Protein AF-A0A965R3B6-F1 (afdb_monomer)

Foldseek 3Di:
DPPDDPDDDDDDDDDDDDDQDPVVLPPDDPDPVSVVVSVVSVVVVVQVVVCVVVVHHDDPDDDDCVVVVHDPDDDD

Solvent-accessible surface area (backbone atoms only — not comparable to full-atom values): 5422 Å² total; per-residue (Å²): 132,90,75,85,72,91,67,79,82,84,87,82,89,84,86,83,79,79,86,81,89,59,72,92,58,65,94,56,78,95,41,73,66,58,52,52,55,54,48,50,56,54,52,53,56,51,47,56,55,47,24,64,76,66,74,46,84,75,70,96,64,81,90,55,54,79,83,67,79,46,69,96,60,76,96,126

Mean predicted aligned error: 7.24 Å

Radius of gyration: 18.7 Å; Cα contacts (8 Å, |Δi|>4): 23; chains: 1; bounding box: 42×34×44 Å

Structure (mmCIF, N/CA/C/O backbone):
data_AF-A0A965R3B6-F1
#
_entry.id   AF-A0A965R3B6-F1
#
loop_
_atom_site.group_PDB
_atom_site.id
_atom_site.type_symbol
_atom_site.label_atom_id
_atom_site.label_alt_id
_atom_site.label_comp_id
_atom_site.label_asym_id
_atom_site.label_entity_id
_atom_site.label_seq_id
_atom_site.pdbx_PDB_ins_code
_atom_site.Cartn_x
_atom_site.Cartn_y
_atom_site.Cartn_z
_atom_site.occupancy
_atom_site.B_iso_or_equiv
_atom_site.auth_seq_id
_atom_site.auth_comp_id
_atom_site.auth_asym_id
_atom_site.auth_atom_id
_atom_site.pdbx_PDB_model_num
ATOM 1 N N . SER A 1 1 ? 14.363 24.199 -29.964 1.00 49.75 1 SER A N 1
ATOM 2 C CA . SER A 1 1 ? 15.427 23.255 -30.366 1.00 49.75 1 SER A CA 1
ATOM 3 C C . SER A 1 1 ? 15.034 21.853 -29.921 1.00 49.75 1 SER A C 1
ATOM 5 O O . SER A 1 1 ? 14.880 21.639 -28.723 1.00 49.75 1 SER A O 1
ATOM 7 N N . LYS A 1 2 ? 14.780 20.919 -30.851 1.00 60.38 2 LYS A N 1
ATOM 8 C CA . LYS A 1 2 ? 14.581 19.497 -30.518 1.00 60.38 2 LYS A CA 1
ATOM 9 C C . LYS A 1 2 ? 15.956 18.916 -30.173 1.00 60.38 2 LYS A C 1
ATOM 11 O O . LYS A 1 2 ? 16.693 18.523 -31.071 1.00 60.38 2 LYS A O 1
ATOM 16 N N . LYS A 1 3 ? 16.327 18.927 -28.887 1.00 76.19 3 LYS A N 1
ATOM 17 C CA . LYS A 1 3 ? 17.526 18.223 -28.411 1.00 76.19 3 LYS A CA 1
ATOM 18 C C . LYS A 1 3 ? 17.369 16.738 -28.737 1.00 76.19 3 LYS A C 1
ATOM 20 O O . LYS A 1 3 ? 16.359 16.134 -28.384 1.00 76.19 3 LYS A O 1
ATOM 25 N N . ILE A 1 4 ? 18.358 16.173 -29.417 1.00 80.12 4 ILE A N 1
ATOM 26 C CA . ILE A 1 4 ? 18.431 14.738 -29.683 1.00 80.12 4 ILE A CA 1
ATOM 27 C C . ILE A 1 4 ? 18.608 14.036 -28.329 1.00 80.12 4 ILE A C 1
ATOM 29 O O . ILE A 1 4 ? 19.591 14.274 -27.630 1.00 80.12 4 ILE A O 1
ATOM 33 N N . SER A 1 5 ? 17.630 13.220 -27.929 1.00 80.50 5 SER A N 1
ATOM 34 C CA . SER A 1 5 ? 17.718 12.387 -26.724 1.00 80.50 5 SER A CA 1
ATOM 35 C C . SER A 1 5 ? 18.413 11.081 -27.082 1.00 80.50 5 SER A C 1
ATOM 37 O O . SER A 1 5 ? 17.826 10.247 -27.764 1.00 80.50 5 SER A O 1
ATOM 39 N N . MET A 1 6 ? 19.650 10.899 -26.612 1.00 87.44 6 MET A N 1
ATOM 40 C CA . MET A 1 6 ? 20.421 9.665 -26.835 1.00 87.44 6 MET A CA 1
ATOM 41 C C . MET A 1 6 ? 19.999 8.508 -25.916 1.00 87.44 6 MET A C 1
ATOM 43 O O . MET A 1 6 ? 20.490 7.395 -26.067 1.00 87.44 6 MET A O 1
ATOM 47 N N . PHE A 1 7 ? 19.092 8.750 -24.966 1.00 84.06 7 PHE A N 1
ATOM 48 C CA . PHE A 1 7 ? 18.595 7.715 -24.065 1.00 84.06 7 PHE A CA 1
ATOM 49 C C . PHE A 1 7 ? 17.305 7.085 -24.606 1.00 84.06 7 PHE A C 1
ATOM 51 O O . PHE A 1 7 ? 16.411 7.823 -25.041 1.00 84.06 7 PHE A O 1
ATOM 58 N N . PRO A 1 8 ? 17.172 5.746 -24.546 1.00 84.56 8 PRO A N 1
ATOM 59 C CA . PRO A 1 8 ? 15.937 5.064 -24.907 1.00 84.56 8 PRO A CA 1
ATOM 60 C C . PRO A 1 8 ? 14.789 5.477 -23.979 1.00 84.56 8 PRO A C 1
ATOM 62 O O . PRO A 1 8 ? 14.992 5.938 -22.849 1.00 84.56 8 PRO A O 1
ATOM 65 N N . ARG A 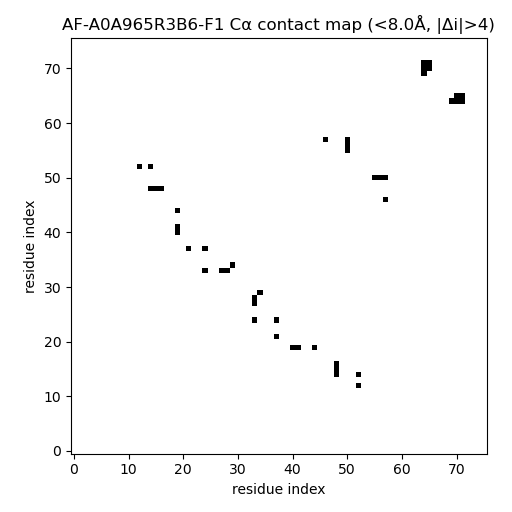1 9 ? 13.554 5.295 -24.460 1.00 89.25 9 ARG A N 1
ATOM 66 C CA . ARG A 1 9 ? 12.349 5.522 -23.653 1.00 89.25 9 ARG A CA 1
ATOM 67 C C . ARG A 1 9 ? 12.395 4.622 -22.418 1.00 89.25 9 ARG A C 1
ATOM 69 O O . ARG A 1 9 ? 12.820 3.473 -22.496 1.00 89.25 9 ARG A O 1
ATOM 76 N N . LYS A 1 10 ? 11.948 5.149 -21.280 1.00 88.12 10 LYS A N 1
ATOM 77 C CA . LYS A 1 10 ? 11.843 4.365 -20.046 1.00 88.12 10 LYS A CA 1
ATOM 78 C C . LYS A 1 10 ? 10.825 3.241 -20.249 1.00 88.12 10 LYS A C 1
ATOM 80 O O . LYS A 1 10 ? 9.735 3.495 -20.759 1.00 88.12 10 LYS A O 1
ATOM 85 N N . HIS A 1 11 ? 11.195 2.025 -19.863 1.00 90.06 11 HIS A N 1
ATOM 86 C CA . HIS A 1 11 ? 10.270 0.900 -19.813 1.00 90.06 11 HIS A CA 1
ATOM 87 C C . HIS A 1 11 ? 9.419 1.018 -18.546 1.00 90.06 11 HIS A C 1
ATOM 89 O O . HIS A 1 11 ? 9.959 1.260 -17.467 1.00 90.06 11 HIS A O 1
ATOM 95 N N . ILE A 1 12 ? 8.102 0.887 -18.685 1.00 92.44 12 ILE A N 1
ATOM 96 C CA . ILE A 1 12 ? 7.148 0.976 -17.578 1.00 92.44 12 ILE A CA 1
ATOM 97 C C . ILE A 1 12 ? 6.338 -0.314 -17.580 1.00 92.44 12 ILE A C 1
ATOM 99 O O . ILE A 1 12 ? 5.689 -0.629 -18.575 1.00 92.44 12 ILE A O 1
ATOM 103 N N . THR A 1 13 ? 6.370 -1.033 -16.463 1.00 93.81 13 THR A N 1
ATOM 104 C CA . THR A 1 13 ? 5.553 -2.227 -16.241 1.00 93.81 13 THR A CA 1
ATOM 105 C C . THR A 1 13 ? 4.382 -1.852 -15.345 1.00 93.81 13 THR A C 1
ATOM 107 O O . THR A 1 13 ? 4.570 -1.183 -14.330 1.00 93.81 13 THR A O 1
ATOM 110 N N . ILE A 1 14 ? 3.175 -2.270 -15.719 1.00 94.69 14 ILE A N 1
ATOM 111 C CA . ILE A 1 14 ? 1.949 -2.010 -14.962 1.00 94.69 14 ILE A CA 1
ATOM 112 C C . ILE A 1 14 ? 1.267 -3.350 -14.717 1.00 94.69 14 ILE A C 1
ATOM 114 O O . ILE A 1 14 ? 1.103 -4.137 -15.648 1.00 94.69 14 ILE A O 1
ATOM 118 N N . LYS A 1 15 ? 0.854 -3.590 -13.473 1.00 95.06 15 LYS A N 1
ATOM 119 C CA . LYS A 1 15 ? 0.040 -4.738 -13.082 1.00 95.06 15 LYS A CA 1
ATOM 120 C C . LYS A 1 15 ? -1.183 -4.237 -12.322 1.00 95.06 15 LYS A C 1
ATOM 122 O O . LYS A 1 15 ? -1.061 -3.360 -11.472 1.00 95.06 15 LYS A O 1
ATOM 127 N N . VAL A 1 16 ? -2.346 -4.794 -12.642 1.00 95.31 16 VAL A N 1
ATOM 128 C CA . VAL A 1 16 ? -3.614 -4.515 -11.961 1.00 95.31 16 VAL A CA 1
ATOM 129 C C . VAL A 1 16 ? -4.098 -5.829 -11.366 1.00 95.31 16 VAL A C 1
ATOM 131 O O . VAL A 1 16 ? -4.171 -6.826 -12.081 1.00 95.31 16 VAL A O 1
ATOM 134 N N . GLY A 1 17 ? -4.333 -5.835 -10.057 1.00 94.00 17 GLY A N 1
ATOM 135 C CA . GLY A 1 17 ? -4.808 -7.007 -9.330 1.00 94.00 17 GLY A CA 1
ATOM 136 C C . GLY A 1 17 ? -6.326 -7.123 -9.303 1.00 94.00 17 GLY A C 1
ATOM 137 O O . GLY A 1 17 ? -7.048 -6.250 -9.794 1.00 94.00 17 GLY A O 1
ATOM 138 N N . ASP A 1 18 ? -6.783 -8.199 -8.674 1.00 95.44 18 ASP A N 1
ATOM 139 C CA . ASP A 1 18 ? -8.190 -8.405 -8.358 1.00 95.44 18 ASP A CA 1
ATOM 140 C C . ASP A 1 18 ? -8.703 -7.357 -7.350 1.00 95.44 18 ASP A C 1
ATOM 142 O O . ASP A 1 18 ? -7.916 -6.714 -6.643 1.00 95.44 18 ASP A O 1
ATOM 146 N N . PRO A 1 19 ? -10.031 -7.160 -7.253 1.00 95.75 19 PRO A N 1
ATOM 147 C CA . PRO A 1 19 ? -10.612 -6.268 -6.260 1.00 95.75 19 PRO A CA 1
ATOM 148 C C . PRO A 1 19 ? -10.253 -6.684 -4.828 1.00 95.75 19 PRO A C 1
ATOM 150 O O . PRO A 1 19 ? -10.444 -7.834 -4.436 1.00 95.75 19 PRO A O 1
ATOM 153 N N . VAL A 1 20 ? -9.804 -5.723 -4.018 1.00 95.69 20 VAL A N 1
ATOM 154 C CA . VAL A 1 20 ? -9.541 -5.945 -2.590 1.00 95.69 20 VAL A CA 1
ATOM 155 C C . VAL A 1 20 ? -10.864 -6.106 -1.839 1.00 95.69 20 VAL A C 1
ATOM 157 O O . VAL A 1 20 ? -11.738 -5.237 -1.914 1.00 95.69 20 VAL A O 1
ATOM 160 N N . ASP A 1 21 ? -11.009 -7.190 -1.074 1.00 95.06 21 ASP A N 1
ATOM 161 C CA . ASP A 1 21 ? -12.195 -7.399 -0.245 1.00 95.06 21 ASP A CA 1
ATOM 162 C C . ASP A 1 21 ? -12.161 -6.529 1.023 1.00 95.06 21 ASP A C 1
ATOM 164 O O . ASP A 1 21 ? -11.388 -6.745 1.958 1.00 95.06 21 ASP A O 1
ATOM 168 N N . LEU A 1 22 ? -13.055 -5.542 1.063 1.00 94.31 22 LEU A N 1
ATOM 169 C CA . LEU A 1 22 ? -13.263 -4.641 2.199 1.00 94.31 22 LEU A CA 1
ATOM 170 C C . LEU A 1 22 ? -14.62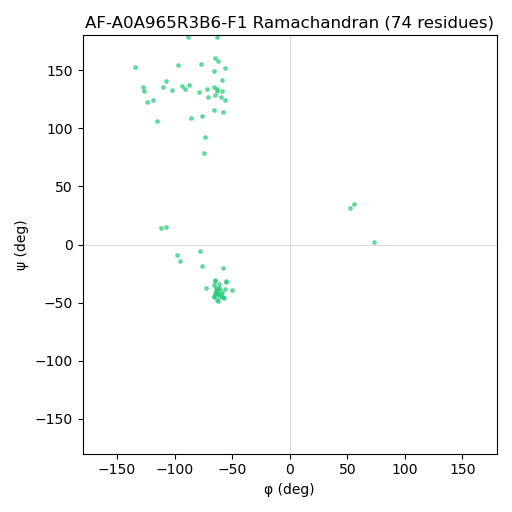1 -4.859 2.880 1.00 94.31 22 LEU A C 1
ATOM 172 O O . LEU A 1 22 ? -15.062 -4.023 3.674 1.00 94.31 22 LEU A O 1
ATOM 176 N N . SER A 1 23 ? -15.302 -5.968 2.583 1.00 94.12 23 SER A N 1
ATOM 177 C CA . SER A 1 23 ? -16.622 -6.303 3.129 1.00 94.12 23 SER A CA 1
ATOM 178 C C . SER A 1 23 ? -16.682 -6.182 4.656 1.00 94.12 23 SER A C 1
ATOM 180 O O . SER A 1 23 ? -17.644 -5.620 5.180 1.00 94.12 23 SER A O 1
ATOM 182 N N . LYS A 1 24 ? -15.613 -6.585 5.362 1.00 91.88 24 LYS A N 1
ATOM 183 C CA . LYS A 1 24 ? -15.494 -6.525 6.832 1.00 91.88 24 LYS A CA 1
ATOM 184 C C . LYS A 1 24 ? -15.652 -5.125 7.442 1.00 91.88 24 LYS A C 1
ATOM 186 O O . LYS A 1 24 ? -15.925 -5.017 8.637 1.00 91.88 24 LYS A O 1
ATOM 191 N N . PHE A 1 25 ? -15.463 -4.066 6.652 1.00 92.44 25 PHE A N 1
ATOM 192 C CA . PHE A 1 25 ? -15.581 -2.676 7.100 1.00 92.44 25 PHE A CA 1
ATOM 193 C C . PHE A 1 25 ? -16.941 -2.044 6.777 1.00 92.44 25 PHE A C 1
ATOM 195 O O . PHE A 1 25 ? -17.235 -0.952 7.263 1.00 92.44 25 PHE A O 1
ATOM 202 N N . ARG A 1 26 ? -17.795 -2.703 5.981 1.00 90.69 26 ARG A N 1
ATOM 203 C CA . ARG A 1 26 ? -19.115 -2.161 5.629 1.00 90.69 26 ARG A CA 1
ATOM 204 C C . ARG A 1 26 ? -20.012 -2.071 6.862 1.00 90.69 26 ARG A C 1
ATOM 206 O O . ARG A 1 26 ? -20.088 -3.004 7.653 1.00 90.69 26 ARG A O 1
ATOM 213 N N . GLY A 1 27 ? -20.705 -0.941 7.008 1.00 89.25 27 GLY A N 1
ATOM 214 C CA . GLY A 1 27 ? -21.638 -0.702 8.115 1.00 89.25 27 GLY A CA 1
ATOM 215 C C . GLY A 1 27 ? -20.978 -0.442 9.474 1.00 89.25 27 GLY A C 1
ATOM 216 O O . GLY A 1 27 ? -21.693 -0.253 10.454 1.00 89.25 27 GLY A O 1
ATOM 217 N N . ARG A 1 28 ? -19.640 -0.410 9.551 1.00 88.19 28 ARG A N 1
ATOM 218 C CA . ARG A 1 28 ? -18.927 0.057 10.745 1.00 88.19 28 ARG A CA 1
ATOM 219 C C . ARG A 1 28 ? -18.942 1.581 10.819 1.00 88.19 28 ARG A C 1
ATOM 221 O O . ARG A 1 28 ? -19.031 2.265 9.801 1.00 88.19 28 ARG A O 1
ATOM 228 N N . GLU A 1 29 ? -18.801 2.103 12.031 1.00 89.06 29 GLU A N 1
ATOM 229 C CA . GLU A 1 29 ? -18.597 3.531 12.252 1.00 89.06 29 GLU A CA 1
ATOM 230 C C . GLU A 1 29 ? -17.273 3.992 11.617 1.00 89.06 29 GLU A C 1
ATOM 232 O O . GLU A 1 29 ? -16.231 3.342 11.763 1.00 89.06 29 GLU A O 1
ATOM 237 N N . LEU A 1 30 ? -17.320 5.119 10.902 1.00 90.06 30 LEU A N 1
ATOM 238 C CA . LEU A 1 30 ? -16.172 5.719 10.221 1.00 90.06 30 LEU A CA 1
ATOM 239 C C . LEU A 1 30 ? -15.240 6.396 11.230 1.00 90.06 30 LEU A C 1
ATOM 241 O O . LEU A 1 30 ? -15.230 7.612 11.395 1.00 90.06 30 LEU A O 1
ATOM 245 N N . THR A 1 31 ? -14.441 5.580 11.907 1.00 94.00 31 THR A N 1
ATOM 246 C CA . THR A 1 31 ? -13.397 6.031 12.829 1.00 94.00 31 THR A CA 1
ATOM 247 C C . THR A 1 31 ? -12.035 6.066 12.135 1.00 94.00 31 THR A C 1
ATOM 249 O O . THR A 1 31 ? -11.781 5.312 11.192 1.00 94.00 31 THR A O 1
ATOM 252 N N . SER A 1 32 ? -11.117 6.904 12.627 1.00 92.75 32 SER A N 1
ATOM 253 C CA . SER A 1 32 ? -9.735 6.963 12.122 1.00 92.75 32 SER A CA 1
ATOM 254 C C . SER A 1 32 ? -9.039 5.600 12.182 1.00 92.75 32 SER A C 1
ATOM 256 O O . SER A 1 32 ? -8.340 5.213 11.248 1.00 92.75 32 SER A O 1
ATOM 258 N N . LYS A 1 33 ? -9.293 4.835 13.249 1.00 92.19 33 LYS A N 1
ATOM 259 C CA . LYS A 1 33 ? -8.780 3.475 13.421 1.00 92.19 33 LYS A CA 1
ATOM 260 C C . LYS A 1 33 ? -9.296 2.526 12.337 1.00 92.19 33 LYS A C 1
ATOM 262 O O . LYS A 1 33 ? -8.496 1.835 11.715 1.00 92.19 33 LYS A O 1
ATOM 267 N N . ALA A 1 34 ? -10.605 2.521 12.073 1.00 93.06 34 ALA A N 1
ATOM 268 C CA . ALA A 1 34 ? -11.186 1.671 11.032 1.00 93.06 34 ALA A CA 1
ATOM 269 C C . ALA A 1 34 ? -10.637 2.014 9.636 1.00 93.06 34 ALA A C 1
ATOM 271 O O . ALA A 1 34 ? -10.383 1.116 8.833 1.00 93.06 34 ALA A O 1
ATOM 272 N N . LEU A 1 35 ? -10.402 3.301 9.363 1.00 93.75 35 LEU A N 1
ATOM 273 C CA . LEU A 1 35 ? -9.796 3.752 8.111 1.00 93.75 35 LEU A CA 1
ATOM 274 C C . LEU A 1 35 ? -8.339 3.282 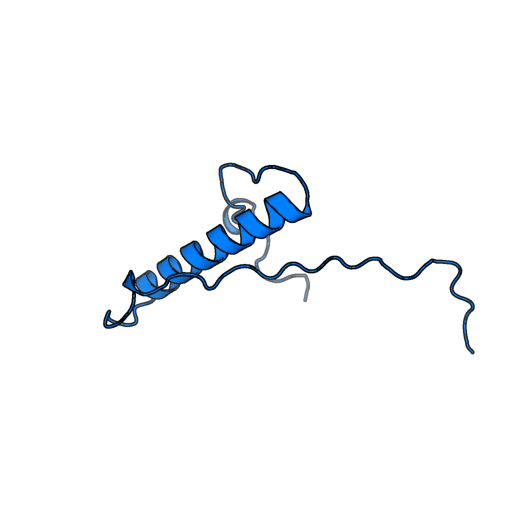7.971 1.00 93.75 35 LEU A C 1
ATOM 276 O O . LEU A 1 35 ? -7.952 2.790 6.909 1.00 93.75 35 LEU A O 1
ATOM 280 N N . ALA A 1 36 ? -7.542 3.399 9.035 1.00 92.69 36 ALA A N 1
ATOM 281 C CA . ALA A 1 36 ? -6.156 2.933 9.049 1.00 92.69 36 ALA A CA 1
ATOM 282 C C . ALA A 1 36 ? -6.064 1.412 8.836 1.00 92.69 36 ALA A C 1
ATOM 284 O O . ALA A 1 36 ? -5.266 0.946 8.024 1.00 92.69 36 ALA A O 1
ATOM 285 N N . GLU A 1 37 ? -6.935 0.638 9.489 1.00 93.44 37 GLU A N 1
ATOM 286 C CA . GLU A 1 37 ? -7.026 -0.815 9.296 1.00 93.44 37 GLU A CA 1
ATOM 287 C C . GLU A 1 37 ? -7.391 -1.183 7.850 1.00 93.44 37 GLU A C 1
ATOM 289 O O . GLU A 1 37 ? -6.774 -2.075 7.268 1.00 93.44 37 GLU A O 1
ATOM 294 N N . ALA A 1 38 ? -8.365 -0.495 7.245 1.00 94.50 38 ALA A N 1
ATOM 295 C CA . ALA A 1 38 ? -8.737 -0.720 5.848 1.00 94.50 38 ALA A CA 1
ATOM 296 C C . ALA A 1 38 ? -7.592 -0.377 4.889 1.00 94.50 38 ALA A C 1
ATOM 298 O O . ALA A 1 38 ? -7.331 -1.115 3.940 1.00 94.5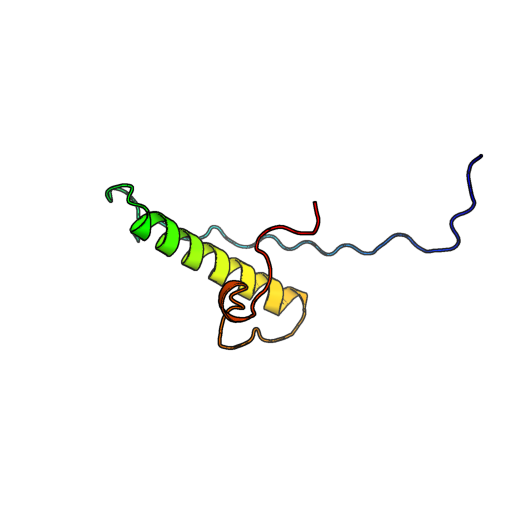0 38 ALA A O 1
ATOM 299 N N . THR A 1 39 ? -6.869 0.704 5.179 1.00 93.31 39 THR A N 1
ATOM 300 C CA . THR A 1 39 ? -5.699 1.125 4.401 1.00 93.31 39 THR A CA 1
ATOM 301 C C . THR A 1 39 ? -4.590 0.078 4.466 1.00 93.31 39 THR A C 1
ATOM 303 O O . THR A 1 39 ? -3.997 -0.235 3.437 1.00 93.31 39 THR A O 1
ATOM 306 N N . SER A 1 40 ? -4.353 -0.525 5.638 1.00 93.75 40 SER A N 1
ATOM 307 C CA . SER A 1 40 ? -3.372 -1.607 5.777 1.00 93.75 40 SER A CA 1
ATOM 308 C C . SER A 1 40 ? -3.691 -2.783 4.855 1.00 93.75 40 SER A C 1
ATOM 310 O O . SER A 1 40 ? -2.802 -3.235 4.145 1.00 93.75 40 SER A O 1
ATOM 312 N N . VAL A 1 41 ? -4.958 -3.213 4.792 1.00 95.62 41 VAL A N 1
ATOM 313 C CA . VAL A 1 41 ? -5.388 -4.321 3.915 1.00 95.62 41 VAL A CA 1
ATOM 314 C C . VAL A 1 41 ? -5.102 -4.014 2.444 1.00 95.62 41 VAL A C 1
ATOM 316 O O . VAL A 1 41 ? -4.621 -4.870 1.707 1.00 95.62 41 VAL A O 1
ATOM 319 N N . VAL A 1 42 ? -5.376 -2.783 2.009 1.00 95.62 42 VAL A N 1
ATOM 320 C CA . VAL A 1 42 ? -5.085 -2.359 0.632 1.00 95.62 42 VAL A CA 1
ATOM 321 C C . VAL A 1 42 ? -3.577 -2.352 0.369 1.00 95.62 42 VAL A C 1
ATOM 323 O O . VAL A 1 42 ? -3.137 -2.809 -0.683 1.00 95.62 42 VAL A O 1
ATOM 326 N N . MET A 1 43 ? -2.776 -1.866 1.319 1.00 95.50 43 MET A N 1
ATOM 327 C CA . MET A 1 43 ? -1.318 -1.845 1.189 1.00 95.50 43 MET A CA 1
ATOM 328 C C . MET A 1 43 ? -0.710 -3.249 1.155 1.00 95.50 43 MET A C 1
ATOM 330 O O . MET A 1 43 ? 0.264 -3.448 0.434 1.00 95.50 43 MET A O 1
ATOM 334 N N . ASP A 1 44 ? -1.274 -4.215 1.882 1.00 94.88 44 ASP A N 1
ATOM 335 C CA . ASP A 1 44 ? -0.844 -5.618 1.829 1.00 94.88 44 ASP A CA 1
ATOM 336 C C . ASP A 1 44 ? -1.066 -6.196 0.418 1.00 94.88 44 ASP A C 1
ATOM 338 O O . ASP A 1 44 ? -0.130 -6.716 -0.191 1.00 94.88 44 ASP A O 1
ATOM 342 N N . ALA A 1 45 ? -2.250 -5.980 -0.167 1.00 95.94 45 ALA A N 1
ATOM 343 C CA . ALA A 1 45 ? -2.554 -6.408 -1.537 1.00 95.9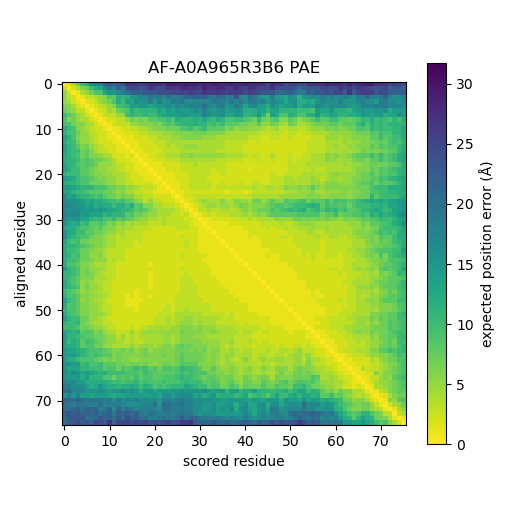4 45 ALA A CA 1
ATOM 344 C C . ALA A 1 45 ? -1.644 -5.738 -2.588 1.00 95.94 45 ALA A C 1
ATOM 346 O O . ALA A 1 45 ? -1.204 -6.373 -3.546 1.00 95.94 45 ALA A O 1
ATOM 347 N N . ILE A 1 46 ? -1.315 -4.452 -2.413 1.00 95.38 46 ILE A N 1
ATOM 348 C CA . ILE A 1 46 ? -0.356 -3.757 -3.287 1.00 95.38 46 ILE A CA 1
ATOM 349 C C . ILE A 1 46 ? 1.043 -4.372 -3.160 1.00 95.38 46 ILE A C 1
ATOM 351 O O . ILE A 1 46 ? 1.723 -4.547 -4.173 1.00 95.38 46 ILE A O 1
ATOM 355 N N . THR A 1 47 ? 1.480 -4.702 -1.943 1.00 95.38 47 THR A N 1
ATOM 356 C CA . THR A 1 47 ? 2.776 -5.346 -1.710 1.00 95.38 47 THR A CA 1
ATOM 357 C C . THR A 1 47 ? 2.871 -6.673 -2.460 1.00 95.38 47 THR A C 1
ATOM 359 O O . THR A 1 47 ? 3.855 -6.876 -3.165 1.00 95.38 47 THR A O 1
ATOM 362 N N . GLU A 1 48 ? 1.841 -7.519 -2.414 1.00 95.25 48 GLU A N 1
ATOM 363 C CA . GLU A 1 48 ? 1.806 -8.786 -3.165 1.00 95.25 48 GLU A CA 1
ATOM 364 C C . GLU A 1 48 ? 1.950 -8.577 -4.682 1.00 95.25 48 GLU A C 1
ATOM 366 O O . GLU A 1 48 ? 2.693 -9.296 -5.357 1.00 95.25 48 GLU A O 1
ATOM 371 N N . LEU A 1 49 ? 1.292 -7.553 -5.239 1.00 96.31 49 LEU A N 1
ATOM 372 C CA . LEU A 1 49 ? 1.436 -7.211 -6.658 1.00 96.31 49 LEU A CA 1
ATOM 373 C C . LEU A 1 49 ? 2.860 -6.764 -7.005 1.00 96.31 49 LEU A C 1
ATOM 375 O O . LEU A 1 49 ? 3.349 -7.079 -8.093 1.00 96.31 49 LEU A O 1
ATOM 379 N N . LEU A 1 50 ? 3.516 -6.033 -6.103 1.00 95.62 50 LEU A N 1
ATOM 380 C CA . LEU A 1 50 ? 4.894 -5.584 -6.284 1.00 95.62 50 LEU A CA 1
ATOM 381 C C . LEU A 1 50 ? 5.902 -6.721 -6.142 1.00 95.62 50 LEU A C 1
ATOM 383 O O . LEU A 1 50 ? 6.876 -6.723 -6.893 1.00 95.62 50 LEU A O 1
ATOM 387 N N . GLU A 1 51 ? 5.681 -7.669 -5.229 1.00 96.44 51 GLU A N 1
ATOM 388 C CA . GLU A 1 51 ? 6.524 -8.863 -5.104 1.00 96.44 51 GLU A CA 1
ATOM 389 C C . GLU A 1 51 ? 6.564 -9.641 -6.416 1.00 96.44 51 GLU A C 1
ATOM 391 O O . GLU A 1 51 ? 7.638 -9.998 -6.898 1.00 96.44 51 GLU A O 1
ATOM 396 N N . ASP A 1 52 ? 5.399 -9.845 -7.035 1.00 95.50 52 ASP A N 1
ATOM 397 C CA . ASP A 1 52 ? 5.324 -10.526 -8.325 1.00 95.50 52 ASP A CA 1
ATOM 398 C C . ASP A 1 52 ? 5.990 -9.714 -9.441 1.00 95.50 52 ASP A C 1
ATOM 400 O O . ASP A 1 52 ? 6.783 -10.253 -10.207 1.00 95.50 52 ASP A O 1
ATOM 404 N N . LEU A 1 53 ? 5.733 -8.402 -9.507 1.00 95.19 53 LEU A N 1
ATOM 405 C CA . LEU A 1 53 ? 6.302 -7.539 -10.548 1.00 95.19 53 LEU A CA 1
ATOM 406 C C . LEU A 1 53 ? 7.832 -7.422 -10.448 1.00 95.19 53 LEU A C 1
ATOM 408 O O . LEU A 1 53 ? 8.497 -7.224 -11.465 1.00 95.19 53 LEU A O 1
ATOM 412 N N . ARG A 1 54 ? 8.387 -7.514 -9.233 1.00 95.31 54 ARG A N 1
ATOM 413 C CA . ARG A 1 54 ? 9.832 -7.426 -8.965 1.00 95.31 54 ARG A CA 1
ATOM 414 C C . ARG A 1 54 ? 10.521 -8.785 -8.885 1.00 95.31 54 ARG A C 1
ATOM 416 O O . ARG A 1 54 ? 11.744 -8.819 -8.939 1.00 95.31 54 ARG A O 1
ATOM 423 N N . HIS A 1 55 ? 9.760 -9.871 -8.771 1.00 96.19 55 HIS A N 1
ATOM 424 C CA . HIS A 1 55 ? 10.265 -11.216 -8.485 1.00 96.19 55 HIS A CA 1
ATOM 425 C C . HIS A 1 55 ? 11.098 -11.287 -7.192 1.00 96.19 55 HIS A C 1
ATOM 427 O O . HIS A 1 55 ? 12.060 -12.046 -7.092 1.00 96.19 55 HIS A O 1
ATOM 433 N N . GLU A 1 56 ? 10.712 -10.497 -6.190 1.00 95.50 56 GLU A N 1
ATOM 434 C CA . GLU A 1 56 ? 11.392 -10.382 -4.898 1.00 95.50 56 GLU A CA 1
ATOM 435 C C . GLU A 1 56 ? 10.372 -10.436 -3.762 1.00 95.50 56 GLU A C 1
ATOM 437 O O . GLU A 1 56 ? 9.217 -10.053 -3.936 1.00 95.50 56 GLU A O 1
ATOM 442 N N . LYS A 1 57 ? 10.797 -10.896 -2.582 1.00 95.12 57 LYS A N 1
ATOM 443 C CA . LYS A 1 57 ? 9.952 -10.888 -1.384 1.00 95.12 57 LYS A CA 1
ATOM 444 C C . LYS A 1 57 ? 10.071 -9.576 -0.631 1.00 95.12 57 LYS A C 1
ATOM 446 O O . LYS A 1 57 ? 11.169 -9.045 -0.461 1.00 95.12 57 LYS A O 1
ATOM 451 N N . ALA A 1 58 ? 8.932 -9.061 -0.186 1.00 94.19 58 ALA A N 1
ATOM 452 C CA . ALA A 1 58 ? 8.882 -7.883 0.646 1.00 94.19 58 ALA A CA 1
ATOM 453 C C . ALA A 1 58 ? 9.531 -8.179 2.009 1.00 94.19 58 ALA A C 1
ATOM 455 O O . ALA A 1 58 ? 9.484 -9.315 2.494 1.00 94.19 58 ALA A O 1
ATOM 456 N N . PRO A 1 59 ? 10.138 -7.166 2.647 1.00 93.12 59 PRO A N 1
ATOM 457 C CA . PRO A 1 59 ? 10.581 -7.282 4.028 1.00 93.12 59 PRO A CA 1
ATOM 458 C C . PRO A 1 59 ? 9.423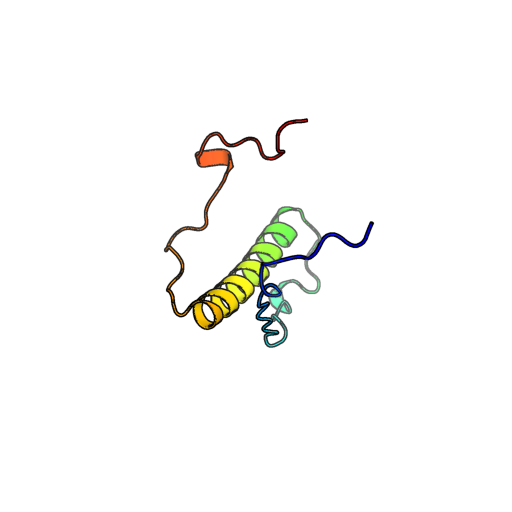 -7.663 4.957 1.00 93.12 59 PRO A C 1
ATOM 460 O O . PRO A 1 59 ? 8.272 -7.311 4.701 1.00 93.12 59 PRO A O 1
ATOM 463 N N . ALA A 1 60 ? 9.743 -8.343 6.060 1.00 90.69 60 ALA A N 1
ATOM 464 C CA . ALA A 1 60 ? 8.746 -8.770 7.044 1.00 90.69 60 ALA A CA 1
ATOM 465 C C . ALA A 1 60 ? 8.005 -7.587 7.690 1.00 90.69 60 ALA A C 1
ATOM 467 O O . ALA A 1 60 ? 6.822 -7.687 8.001 1.00 90.69 60 ALA A O 1
ATOM 468 N N . GLU A 1 61 ? 8.701 -6.466 7.870 1.00 89.69 61 GLU A N 1
ATOM 469 C CA . GLU A 1 61 ? 8.149 -5.247 8.446 1.00 89.69 61 GLU A CA 1
ATOM 470 C C . GLU A 1 61 ? 8.031 -4.164 7.376 1.00 89.69 61 GLU A C 1
ATOM 472 O O . GLU A 1 61 ? 8.936 -3.939 6.564 1.00 89.69 61 GLU A O 1
ATOM 477 N N . ARG A 1 62 ? 6.888 -3.476 7.373 1.00 85.38 62 ARG A N 1
ATOM 478 C CA . ARG A 1 62 ? 6.663 -2.337 6.487 1.00 85.38 62 ARG A CA 1
ATOM 479 C C . ARG A 1 62 ? 7.497 -1.156 6.972 1.00 85.38 62 ARG A C 1
ATOM 481 O O . ARG A 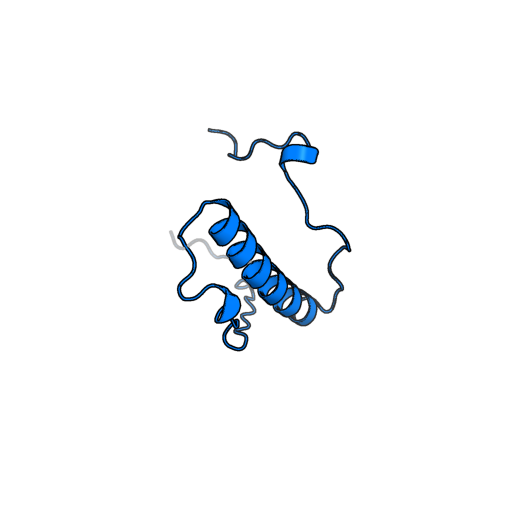1 62 ? 7.464 -0.811 8.145 1.00 85.38 62 ARG A O 1
ATOM 488 N N . TRP A 1 63 ? 8.180 -0.498 6.040 1.00 86.62 63 TRP A N 1
ATOM 489 C CA . TRP A 1 63 ? 8.949 0.711 6.323 1.00 86.62 63 TRP A CA 1
ATOM 490 C C . TRP A 1 63 ? 8.080 1.809 6.959 1.00 86.62 63 TRP A C 1
ATOM 492 O O . TRP A 1 63 ? 7.084 2.225 6.359 1.00 86.62 63 TRP A O 1
ATOM 502 N N . ASN A 1 64 ? 8.488 2.310 8.129 1.00 83.88 64 ASN A N 1
ATOM 503 C CA . ASN A 1 64 ? 7.833 3.411 8.835 1.00 83.88 64 ASN A CA 1
ATOM 504 C C . ASN A 1 64 ? 8.763 4.641 8.912 1.00 83.88 64 ASN A C 1
ATOM 506 O O . ASN A 1 64 ? 9.696 4.655 9.715 1.00 83.88 64 ASN A O 1
ATOM 510 N N . PRO A 1 65 ? 8.522 5.711 8.130 1.00 82.94 65 PRO A N 1
ATOM 511 C CA . PRO A 1 65 ? 9.384 6.898 8.117 1.00 82.94 65 PRO A CA 1
ATOM 512 C C . PRO A 1 65 ? 9.603 7.551 9.491 1.00 82.94 65 PRO A C 1
ATOM 514 O O . PRO A 1 65 ? 10.694 8.069 9.749 1.00 82.94 65 PRO A O 1
ATOM 517 N N . ALA A 1 66 ? 8.603 7.490 10.380 1.00 80.62 66 ALA A N 1
ATOM 518 C CA . ALA A 1 66 ? 8.676 8.068 11.721 1.00 80.62 66 ALA A CA 1
ATOM 519 C C . ALA A 1 66 ? 9.734 7.381 12.603 1.00 80.62 66 ALA A C 1
ATOM 521 O O . ALA A 1 66 ? 10.373 8.036 13.423 1.00 80.62 66 ALA A O 1
ATOM 522 N N . GLU A 1 67 ? 9.973 6.084 12.397 1.00 85.50 67 GLU A N 1
ATOM 523 C CA . GLU A 1 67 ? 10.996 5.314 13.121 1.00 85.50 67 GLU A CA 1
ATOM 524 C C . GLU A 1 67 ? 12.415 5.603 12.610 1.00 85.50 67 GLU A C 1
ATOM 526 O O . GLU A 1 67 ? 13.400 5.371 13.309 1.00 85.50 67 GLU A O 1
ATOM 531 N N . HIS A 1 68 ? 12.534 6.168 11.406 1.00 83.12 68 HIS A N 1
ATOM 532 C CA . HIS A 1 68 ? 13.810 6.411 10.735 1.00 83.12 68 HIS A CA 1
ATOM 533 C C . HIS A 1 68 ? 14.222 7.893 10.703 1.00 83.12 68 HIS A C 1
ATOM 535 O O . HIS A 1 68 ? 15.133 8.253 9.956 1.00 83.12 68 HIS A O 1
ATOM 541 N N . ASN A 1 69 ? 13.588 8.751 11.519 1.00 82.12 69 ASN A N 1
ATOM 542 C CA . ASN A 1 69 ? 13.834 10.204 11.586 1.00 82.12 69 ASN A CA 1
ATOM 543 C C . ASN A 1 69 ? 13.762 10.903 10.214 1.00 82.12 69 ASN A C 1
ATOM 545 O O . ASN A 1 69 ? 14.472 11.881 9.961 1.00 82.12 69 ASN A O 1
ATOM 549 N N . GLN A 1 70 ? 12.926 10.393 9.308 1.00 79.88 70 GLN A N 1
ATOM 550 C CA . GLN A 1 70 ? 12.701 11.009 8.005 1.00 79.88 70 GLN A CA 1
ATOM 551 C C . GLN A 1 70 ? 11.533 11.984 8.105 1.00 79.88 70 GLN A C 1
ATOM 553 O O . GLN A 1 70 ? 10.492 11.662 8.676 1.00 79.88 70 GLN A O 1
ATOM 558 N N . SER A 1 71 ? 11.698 13.184 7.548 1.00 74.06 71 SER A N 1
ATOM 559 C CA . SER A 1 71 ? 10.595 14.131 7.450 1.00 74.06 71 SER A CA 1
ATOM 560 C C . SER A 1 71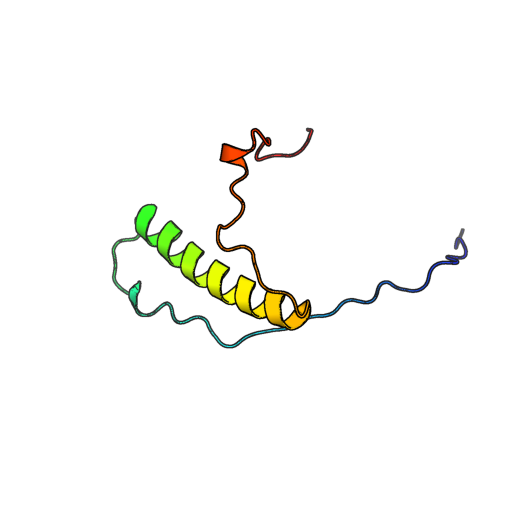 ? 9.523 13.565 6.515 1.00 74.06 71 SER A C 1
ATOM 562 O O . SER A 1 71 ? 9.822 13.163 5.392 1.00 74.06 71 SER A O 1
ATOM 564 N N . GLU A 1 72 ? 8.271 13.543 6.980 1.00 68.31 72 GLU A N 1
ATOM 565 C CA . GLU A 1 72 ? 7.106 13.074 6.205 1.00 68.31 72 GLU A CA 1
ATOM 566 C C . GLU A 1 72 ? 6.963 13.827 4.873 1.00 68.31 72 GLU A C 1
ATOM 568 O O . GLU A 1 72 ? 6.537 13.283 3.856 1.00 68.31 72 GLU A O 1
ATOM 573 N N . THR A 1 73 ? 7.380 15.090 4.875 1.00 68.88 73 THR A N 1
ATOM 574 C CA . THR A 1 73 ? 7.465 15.958 3.709 1.00 68.88 73 THR A CA 1
ATOM 575 C C . THR A 1 73 ? 8.920 16.174 3.301 1.00 68.88 73 THR A C 1
ATOM 577 O O . THR A 1 73 ? 9.794 16.347 4.153 1.00 68.88 73 THR A O 1
ATOM 580 N N . GLY A 1 74 ? 9.192 16.195 1.993 1.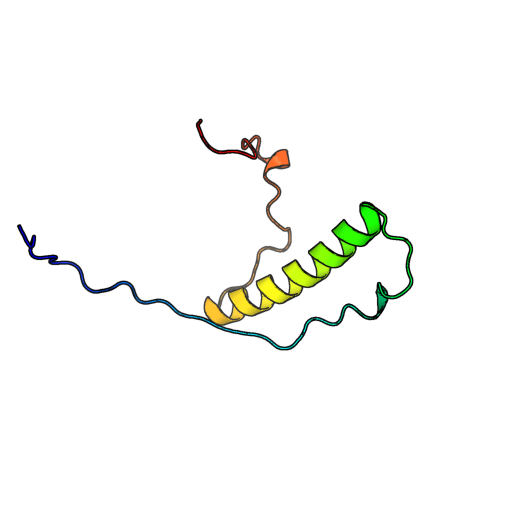00 70.06 74 GLY A N 1
ATOM 581 C CA . GLY A 1 74 ? 10.512 16.545 1.456 1.00 70.06 74 GLY A CA 1
ATOM 582 C C . GLY A 1 74 ? 10.926 17.992 1.767 1.00 70.06 74 GLY A C 1
ATOM 583 O O . GLY A 1 74 ? 10.171 18.747 2.375 1.00 70.06 74 GLY A O 1
ATOM 584 N N . LYS A 1 75 ? 12.134 18.392 1.338 1.00 57.09 75 LYS A N 1
ATOM 585 C CA . LYS A 1 75 ? 12.609 19.784 1.466 1.00 57.09 75 LYS A CA 1
ATOM 586 C C . LYS A 1 75 ? 11.649 20.743 0.749 1.00 57.09 75 LYS A C 1
ATOM 588 O O . LYS A 1 75 ? 11.571 20.699 -0.479 1.00 57.09 75 LYS A O 1
ATOM 593 N N . PHE A 1 76 ? 10.987 21.601 1.517 1.00 56.53 76 PHE A N 1
ATOM 594 C CA . PHE A 1 76 ? 10.375 22.844 1.050 1.00 56.53 76 PHE A CA 1
ATOM 595 C C . PHE A 1 76 ? 11.278 24.021 1.418 1.00 56.53 76 PHE A C 1
ATOM 597 O O . PHE A 1 76 ? 11.926 23.944 2.489 1.00 56.53 76 PHE A O 1
#

pLDDT: mean 88.27, std 10.19, range [49.75, 96.44]

Sequence (76 aa):
SKKISMFPRKHITIKVGDPVDLSKFRGRELTSKALAEATSVVMDAITELLEDLRHEKAPAERWNPAEHNQSETGKF

Secondary structure (DSSP, 8-state):
------SPPPP------PPP--GGGTTS---HHHHHHHHHHHHHHHHHHHHHHHTSPPPSS---GGGGT--SS---